Protein AF-A0A3N5MD57-F1 (afdb_monomer)

Foldseek 3Di:
DDDDPPVVVVVVVVVVVVVVVVVVVPDPPPPPPPPVQWDKDKAAFDAQVVQCVLCVVLVKAFDAGDGVRRITIITDGPSSVVVSVPDPRD

Mean predicted aligned error: 13.54 Å

Nearest PDB structures (foldseek):
  3whi-assembly1_A  TM=9.083E-01  e=8.971E-03  Bacillus subtilis subs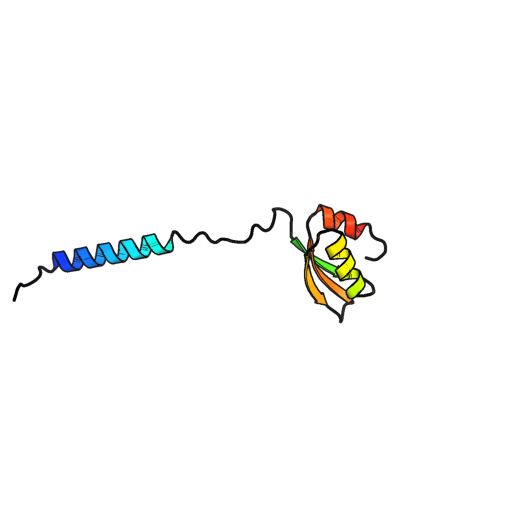p. subtilis str. 168
  3whi-assembly2_B  TM=9.010E-01  e=8.390E-03  Bacillus subtilis subsp. subtilis str. 168
  3t41-assembly2_B  TM=7.714E-01  e=6.242E-02  Staphylococcus aureus subsp. aureus COL
  3qfh-assembly2_B  TM=7.804E-01  e=1.140E-01  Staphylococcus aureus subsp. aureus COL
  3qfh-assembly7_G  TM=7.591E-01  e=1.066E-01  Staphylococcus aureus subsp. aureus COL

Structure (mmCIF, N/CA/C/O backbone):
data_AF-A0A3N5MD57-F1
#
_entry.id   AF-A0A3N5MD57-F1
#
loop_
_atom_site.group_PDB
_atom_site.id
_atom_site.type_symbol
_atom_site.label_atom_id
_atom_site.label_alt_id
_atom_site.label_comp_id
_atom_site.label_asym_id
_atom_site.label_entity_id
_atom_site.label_seq_id
_atom_site.pdbx_PDB_ins_code
_atom_site.Cartn_x
_atom_site.Cartn_y
_atom_site.Cartn_z
_atom_site.occupancy
_atom_site.B_iso_or_equiv
_atom_site.auth_seq_id
_atom_site.auth_comp_id
_atom_site.auth_asym_id
_atom_site.auth_atom_id
_atom_site.pdbx_PDB_model_num
ATOM 1 N N . MET A 1 1 ? 16.542 48.541 -49.867 1.00 46.81 1 MET A N 1
ATOM 2 C CA . MET A 1 1 ? 17.184 47.867 -48.715 1.00 46.81 1 MET A CA 1
ATOM 3 C C . MET A 1 1 ? 17.001 48.744 -47.485 1.00 46.81 1 MET A C 1
ATOM 5 O O . MET A 1 1 ? 17.776 49.665 -47.275 1.00 46.81 1 MET A O 1
ATOM 9 N N . SER A 1 2 ? 15.914 48.549 -46.738 1.00 48.38 2 SER A N 1
ATOM 10 C CA . SER A 1 2 ? 15.578 49.354 -45.557 1.00 48.38 2 SER A CA 1
ATOM 11 C C . SER A 1 2 ? 16.395 48.874 -44.357 1.00 48.38 2 SER A C 1
ATOM 13 O O . SER A 1 2 ? 16.178 47.781 -43.835 1.00 48.38 2 SER A O 1
ATOM 15 N N . ALA A 1 3 ? 17.365 49.690 -43.946 1.00 58.94 3 ALA A N 1
ATOM 16 C CA . ALA A 1 3 ? 18.169 49.473 -42.753 1.00 58.94 3 ALA A CA 1
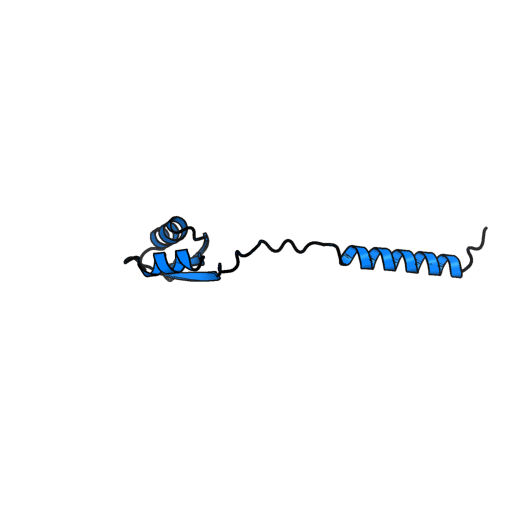ATOM 17 C C . ALA A 1 3 ? 17.271 49.563 -41.508 1.00 58.94 3 ALA A C 1
ATOM 19 O O . ALA A 1 3 ? 16.851 50.642 -41.099 1.00 58.94 3 ALA A O 1
ATOM 20 N N . PHE A 1 4 ? 16.941 48.412 -40.925 1.00 57.94 4 PHE A N 1
ATOM 21 C CA . PHE A 1 4 ? 16.226 48.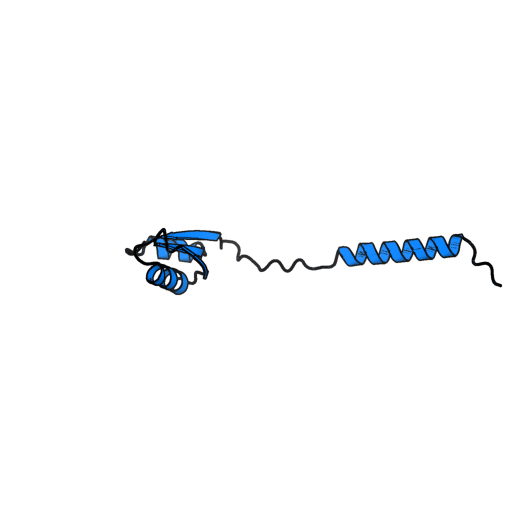331 -39.654 1.00 57.94 4 PHE A CA 1
ATOM 22 C C . PHE A 1 4 ? 17.126 48.867 -38.532 1.00 57.94 4 PHE A C 1
ATOM 24 O O . PHE A 1 4 ? 18.164 48.275 -38.223 1.00 57.94 4 PHE A O 1
ATOM 31 N N . SER A 1 5 ? 16.728 49.983 -37.918 1.00 61.56 5 SER A N 1
ATOM 32 C CA . SER A 1 5 ? 17.456 50.628 -36.822 1.00 61.56 5 SER A CA 1
ATOM 33 C C . SER A 1 5 ? 17.742 49.638 -35.675 1.00 61.56 5 SER A C 1
ATOM 35 O O . SER A 1 5 ? 16.846 48.891 -35.266 1.00 61.56 5 SER A O 1
ATOM 37 N N . PRO A 1 6 ? 18.959 49.625 -35.095 1.00 60.56 6 PRO A N 1
ATOM 38 C CA . PRO A 1 6 ? 19.390 48.627 -34.105 1.00 60.56 6 PRO A CA 1
ATOM 39 C C . PRO A 1 6 ? 18.534 48.615 -32.828 1.00 60.56 6 PRO A C 1
ATOM 41 O O . PRO A 1 6 ? 18.450 47.593 -32.148 1.00 60.56 6 PRO A O 1
ATOM 44 N N . HIS A 1 7 ? 17.847 49.719 -32.526 1.00 59.22 7 HIS A N 1
ATOM 45 C CA . HIS A 1 7 ? 16.904 49.830 -31.412 1.00 59.22 7 HIS A CA 1
ATOM 46 C C . HIS A 1 7 ? 15.650 48.966 -31.603 1.00 59.22 7 HIS A C 1
ATOM 48 O O . HIS A 1 7 ? 15.175 48.367 -30.644 1.00 59.22 7 HIS A O 1
ATOM 54 N N . LEU A 1 8 ? 15.170 48.814 -32.841 1.00 67.81 8 LEU A N 1
ATOM 55 C CA . LEU A 1 8 ? 13.969 48.037 -33.158 1.00 67.81 8 LEU A CA 1
ATOM 56 C C . LEU A 1 8 ? 14.219 46.525 -33.024 1.00 67.81 8 LEU A C 1
ATOM 58 O O . LEU A 1 8 ? 13.367 45.784 -32.540 1.00 67.81 8 LEU A O 1
ATOM 62 N N . ARG A 1 9 ? 15.441 46.077 -33.349 1.00 66.75 9 ARG A N 1
ATOM 63 C CA . ARG A 1 9 ? 15.886 44.685 -33.148 1.00 66.75 9 ARG A CA 1
ATOM 64 C C . ARG A 1 9 ? 16.063 44.344 -31.665 1.00 66.75 9 ARG A C 1
ATOM 66 O O . ARG A 1 9 ? 15.698 43.253 -31.238 1.00 66.75 9 ARG A O 1
ATOM 73 N N . ARG A 1 10 ? 16.594 45.285 -30.873 1.00 71.25 10 ARG A N 1
ATOM 74 C CA . ARG A 1 10 ? 16.743 45.135 -29.413 1.00 71.25 10 ARG A CA 1
ATOM 75 C C . ARG A 1 10 ? 15.388 45.078 -28.711 1.00 71.25 10 ARG A C 1
ATOM 77 O O . ARG A 1 10 ? 15.209 44.245 -27.829 1.00 71.25 10 ARG A O 1
ATOM 84 N N . PHE A 1 11 ? 14.436 45.902 -29.148 1.00 77.88 11 PHE A N 1
ATOM 85 C CA . PHE A 1 11 ? 13.078 45.907 -28.608 1.00 77.88 11 PHE A CA 1
ATOM 86 C C . PHE A 1 11 ? 12.349 44.587 -28.894 1.00 77.88 11 PHE A C 1
ATOM 88 O O . PHE A 1 11 ? 11.785 43.992 -27.981 1.00 77.88 11 PHE A O 1
ATOM 95 N N . GLY A 1 12 ? 12.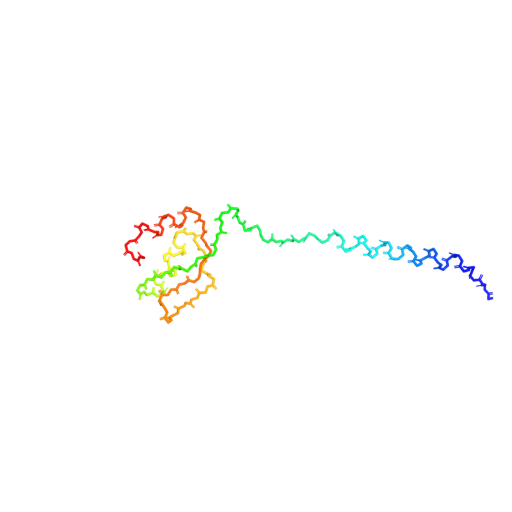450 44.067 -30.124 1.00 81.81 12 GLY A N 1
ATOM 96 C CA . GLY A 1 12 ? 11.872 42.766 -30.480 1.00 81.81 12 GLY A CA 1
ATOM 97 C C . GLY A 1 12 ? 12.447 41.600 -29.668 1.00 81.81 12 GLY A C 1
ATOM 98 O O . GLY A 1 12 ? 11.698 40.740 -29.213 1.00 81.81 12 GLY A O 1
ATOM 99 N N . SER A 1 13 ? 13.762 41.604 -29.420 1.00 81.50 13 SER A N 1
ATOM 100 C CA . SER A 1 13 ? 14.416 40.587 -28.583 1.00 81.50 13 SER A CA 1
ATOM 101 C C . SER A 1 13 ? 13.938 40.638 -27.127 1.00 81.50 13 SER A C 1
ATOM 103 O O . SER A 1 13 ? 13.618 39.608 -26.541 1.00 81.50 13 SER A O 1
ATOM 105 N N . LEU A 1 14 ? 13.819 41.841 -26.553 1.00 84.88 14 LEU A N 1
ATOM 106 C CA . LEU A 1 14 ? 13.332 42.036 -25.183 1.00 84.88 14 LEU A CA 1
ATOM 107 C C . LEU A 1 14 ? 11.893 41.548 -25.006 1.00 84.88 14 LEU A C 1
ATOM 109 O O . LEU A 1 14 ? 11.607 40.861 -24.030 1.00 84.88 14 LEU A O 1
ATOM 113 N N . VAL A 1 15 ? 11.014 41.842 -25.965 1.00 88.44 15 VAL A N 1
ATOM 114 C CA . VAL A 1 15 ? 9.627 41.355 -25.955 1.00 88.44 15 VAL A CA 1
ATOM 115 C C . VAL A 1 15 ? 9.584 39.826 -26.019 1.00 88.44 15 VAL A C 1
ATOM 117 O O . VAL A 1 15 ? 8.846 39.205 -25.258 1.00 88.44 15 VAL A O 1
ATOM 120 N N . LEU A 1 16 ? 10.412 39.205 -26.863 1.00 85.81 16 LEU A N 1
ATOM 121 C CA . LEU A 1 16 ? 10.466 37.748 -26.994 1.00 85.81 16 LEU A CA 1
ATOM 122 C C . LEU A 1 16 ? 10.976 37.065 -25.715 1.00 85.81 16 LEU A C 1
ATOM 124 O O . LEU A 1 16 ? 10.391 36.076 -25.274 1.00 85.81 16 LEU A O 1
ATOM 128 N N . VAL A 1 17 ? 12.011 37.621 -25.080 1.00 84.44 17 VAL A N 1
ATOM 129 C CA . VAL A 1 17 ? 12.506 37.134 -23.781 1.00 84.44 17 VAL A CA 1
ATOM 130 C C . VAL A 1 17 ? 11.432 37.288 -22.702 1.00 84.44 17 VAL A C 1
ATOM 132 O O . VAL A 1 17 ? 11.213 36.364 -21.923 1.00 84.44 17 VAL A O 1
ATOM 135 N N . PHE A 1 18 ? 10.710 38.411 -22.683 1.00 84.69 18 PHE A N 1
ATOM 136 C CA . PHE A 1 18 ? 9.646 38.649 -21.705 1.00 84.69 18 PHE A CA 1
ATOM 137 C C . PHE A 1 18 ? 8.483 37.654 -21.864 1.00 84.69 18 PHE A C 1
ATOM 139 O O . PHE A 1 18 ? 8.018 37.086 -20.877 1.00 84.69 18 PHE A O 1
ATOM 146 N N . ILE A 1 19 ? 8.072 37.363 -23.104 1.00 82.81 19 ILE A N 1
ATOM 147 C CA . ILE A 1 19 ? 7.054 36.343 -23.415 1.00 82.81 19 ILE A CA 1
ATOM 148 C C . ILE A 1 19 ? 7.513 34.952 -22.959 1.00 82.81 19 ILE A C 1
ATOM 150 O O . ILE A 1 19 ? 6.726 34.199 -22.380 1.00 82.81 19 ILE A O 1
ATOM 154 N N . MET A 1 20 ? 8.784 34.611 -23.175 1.00 78.62 20 MET A N 1
ATOM 155 C CA . MET A 1 20 ? 9.331 33.320 -22.761 1.00 78.62 20 MET A CA 1
ATOM 156 C C . MET A 1 20 ? 9.331 33.165 -21.231 1.00 78.62 20 MET A C 1
ATOM 158 O O . MET A 1 20 ? 8.928 32.119 -20.723 1.00 78.62 20 MET A O 1
ATOM 162 N N . VAL A 1 21 ? 9.718 34.208 -20.490 1.00 80.25 21 VAL A N 1
ATOM 163 C CA . VAL A 1 21 ? 9.742 34.187 -19.015 1.00 80.25 21 VAL A CA 1
ATOM 164 C C . VAL A 1 21 ? 8.334 34.049 -18.430 1.00 80.25 21 VAL A C 1
ATOM 166 O O . VAL A 1 21 ? 8.134 33.257 -17.511 1.00 80.25 21 VAL A O 1
ATOM 169 N N . ILE A 1 22 ? 7.340 34.749 -18.989 1.00 77.31 22 ILE A N 1
ATOM 170 C CA . ILE A 1 22 ? 5.938 34.624 -18.553 1.00 77.31 22 ILE A CA 1
ATOM 171 C C . ILE A 1 22 ? 5.405 33.210 -18.830 1.00 77.31 22 ILE A C 1
ATOM 173 O O . ILE A 1 22 ? 4.689 32.643 -18.005 1.00 77.31 22 ILE A O 1
ATOM 177 N N . SER A 1 23 ? 5.802 32.610 -19.954 1.00 67.50 23 SER A N 1
ATOM 178 C CA . SER A 1 23 ? 5.360 31.266 -20.346 1.00 67.50 23 SER A CA 1
ATOM 179 C C . SER A 1 23 ? 5.873 30.166 -19.405 1.00 67.50 23 SER A C 1
ATOM 181 O O . SER A 1 23 ? 5.204 29.148 -19.244 1.00 67.50 23 SER A O 1
ATOM 183 N N . LEU A 1 24 ? 7.020 30.362 -18.741 1.00 64.56 24 LEU A N 1
ATOM 184 C CA . LEU A 1 24 ? 7.556 29.401 -17.765 1.00 64.56 24 LEU A CA 1
ATOM 185 C C . LEU A 1 24 ? 6.852 29.452 -16.396 1.00 64.56 24 LEU A C 1
ATOM 187 O O . LEU A 1 24 ? 6.904 28.471 -15.658 1.00 64.56 24 LEU A O 1
ATOM 191 N N . GLY A 1 25 ? 6.193 30.561 -16.044 1.00 59.94 25 GLY A N 1
ATOM 192 C CA . GLY A 1 25 ? 5.554 30.739 -14.732 1.00 59.94 25 GLY A CA 1
ATOM 193 C C . GLY A 1 25 ? 4.125 30.195 -14.620 1.00 59.94 25 GLY A C 1
ATOM 194 O O . GLY A 1 25 ? 3.593 30.115 -13.516 1.00 59.94 25 GLY A O 1
ATOM 195 N N . ALA A 1 26 ? 3.493 29.832 -15.740 1.00 59.19 26 ALA A N 1
ATOM 196 C CA . ALA A 1 26 ? 2.064 29.512 -15.807 1.00 59.19 26 ALA A CA 1
ATOM 197 C C . ALA A 1 26 ? 1.753 28.018 -15.989 1.00 59.19 26 ALA A C 1
ATOM 199 O O . ALA A 1 26 ? 0.621 27.668 -16.317 1.00 59.19 26 ALA A O 1
ATOM 200 N N . ALA A 1 27 ? 2.724 27.125 -15.790 1.00 60.22 27 ALA A N 1
ATOM 201 C CA . ALA A 1 27 ? 2.420 25.704 -15.701 1.00 60.22 27 ALA A CA 1
ATOM 202 C C . ALA A 1 27 ? 1.873 25.417 -14.292 1.00 60.22 27 ALA A C 1
ATOM 204 O O . ALA A 1 27 ? 2.651 25.460 -13.334 1.00 60.22 27 ALA A O 1
ATOM 205 N N . PRO A 1 28 ? 0.571 25.114 -14.113 1.00 59.50 28 PRO A N 1
ATOM 206 C CA . PRO A 1 28 ? 0.134 24.521 -12.866 1.00 59.50 28 PRO A CA 1
ATOM 207 C C . PRO A 1 28 ? 0.887 23.199 -12.741 1.00 59.50 28 PRO A C 1
ATOM 209 O O . PRO A 1 28 ? 0.677 22.270 -13.524 1.00 59.50 28 PRO A O 1
ATOM 212 N N . VAL A 1 29 ? 1.794 23.114 -11.768 1.00 63.06 29 VAL A N 1
ATOM 213 C CA . VAL A 1 29 ? 2.283 21.827 -11.287 1.00 63.06 29 VAL A CA 1
ATOM 214 C C . VAL A 1 29 ? 1.054 21.153 -10.699 1.00 63.06 29 VAL A C 1
ATOM 216 O O . VAL A 1 29 ? 0.718 21.344 -9.533 1.00 63.06 29 VAL A O 1
ATOM 219 N N . ALA A 1 30 ? 0.332 20.412 -11.536 1.00 61.12 30 ALA A N 1
ATOM 220 C CA . ALA A 1 30 ? -0.723 19.506 -11.130 1.00 61.12 30 ALA A CA 1
ATOM 221 C C . ALA A 1 30 ? -0.058 18.329 -10.404 1.00 61.12 30 ALA A C 1
ATOM 223 O O . ALA A 1 30 ? -0.058 17.189 -10.865 1.00 61.12 30 ALA A O 1
ATOM 224 N N . GLY A 1 31 ? 0.573 18.623 -9.267 1.00 56.72 31 GLY A N 1
ATOM 225 C CA . GLY A 1 31 ? 0.851 17.624 -8.264 1.00 56.72 31 GLY A CA 1
ATOM 226 C C . GLY A 1 31 ? -0.503 17.056 -7.885 1.00 56.72 31 GLY A C 1
ATOM 227 O O . GLY A 1 31 ? -1.379 17.793 -7.432 1.00 56.72 31 GLY A O 1
ATOM 228 N N . ARG A 1 32 ? -0.708 15.761 -8.147 1.00 60.12 32 ARG A N 1
ATOM 229 C CA . ARG A 1 32 ? -1.852 15.025 -7.604 1.00 60.12 32 ARG A CA 1
ATOM 230 C C . ARG A 1 32 ? -2.010 15.451 -6.144 1.00 60.12 32 ARG A C 1
ATOM 232 O O . ARG A 1 32 ? -1.000 15.406 -5.437 1.00 60.12 32 ARG A O 1
ATOM 239 N N . PRO A 1 33 ? -3.209 15.847 -5.687 1.00 53.62 33 PRO A 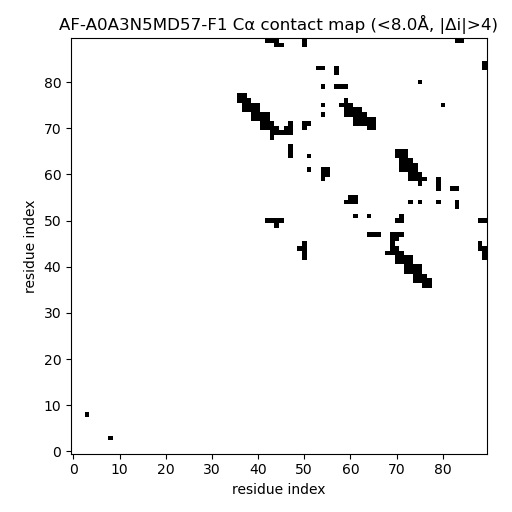N 1
ATOM 240 C CA . PRO A 1 33 ? -3.411 16.091 -4.275 1.00 53.62 33 PRO A CA 1
ATOM 241 C C . PRO A 1 33 ? -3.125 14.767 -3.570 1.00 53.62 33 PRO A C 1
ATOM 243 O O . PRO A 1 33 ? -3.918 13.828 -3.620 1.00 53.62 33 PRO A O 1
ATOM 246 N N . VAL A 1 34 ? -1.945 14.658 -2.962 1.00 57.12 34 VAL A N 1
ATOM 247 C CA . VAL A 1 34 ? -1.740 13.721 -1.870 1.00 57.12 34 VAL A CA 1
ATOM 248 C C . VAL A 1 34 ? -2.683 14.262 -0.813 1.00 57.12 34 VAL A C 1
ATOM 250 O O . VAL A 1 34 ? -2.403 15.309 -0.232 1.00 57.12 34 VAL A O 1
ATOM 253 N N . SER A 1 35 ? -3.867 13.650 -0.701 1.00 60.56 35 SER A N 1
ATOM 254 C CA . SER A 1 35 ? -4.879 14.033 0.283 1.00 60.56 35 SER A CA 1
ATOM 255 C C . SER A 1 35 ? -4.153 14.275 1.595 1.00 60.56 35 SER A C 1
ATOM 257 O O . SER A 1 35 ? -3.440 13.373 2.035 1.00 60.56 35 SER A O 1
ATOM 259 N N . ALA A 1 36 ? -4.225 15.490 2.144 1.00 62.66 36 ALA A N 1
ATOM 260 C CA . ALA A 1 36 ? -3.467 15.868 3.330 1.00 62.66 36 ALA A CA 1
ATOM 261 C C . ALA A 1 36 ? -3.694 14.801 4.418 1.00 62.66 36 ALA A C 1
ATOM 263 O O . ALA A 1 36 ? -4.804 14.655 4.918 1.00 62.66 36 ALA A O 1
ATOM 264 N N . GLY A 1 37 ? -2.676 13.976 4.683 1.00 73.50 37 GLY A N 1
ATOM 265 C CA . GLY A 1 37 ? -2.764 12.818 5.582 1.00 73.50 37 GLY A CA 1
ATOM 266 C C . GLY A 1 37 ? -2.470 11.449 4.955 1.00 73.50 37 GLY A C 1
ATOM 267 O O . GLY A 1 37 ? -2.229 10.503 5.694 1.00 73.50 37 GLY A O 1
ATOM 268 N N . SER A 1 38 ? -2.438 11.313 3.627 1.00 89.06 38 SER A N 1
ATOM 269 C CA . SER A 1 38 ? -2.027 10.061 2.979 1.00 89.06 38 SER A CA 1
ATOM 270 C C . SER A 1 38 ? -0.504 9.942 2.934 1.00 89.06 38 SER A C 1
ATOM 272 O O . SER A 1 38 ? 0.166 10.791 2.348 1.00 89.06 38 SER A O 1
ATOM 274 N N . GLN A 1 39 ? 0.047 8.889 3.535 1.00 92.88 39 GLN A N 1
ATOM 275 C CA . GLN A 1 39 ? 1.492 8.638 3.585 1.00 92.88 39 GLN A CA 1
ATOM 276 C C . GLN A 1 39 ? 1.823 7.234 3.075 1.00 92.88 39 GLN A C 1
ATOM 278 O O . GLN A 1 39 ? 0.972 6.345 3.081 1.00 92.88 39 GLN A O 1
ATOM 283 N N . SER A 1 40 ? 3.063 7.042 2.618 1.00 94.62 40 SER A N 1
ATOM 284 C CA . SER A 1 40 ? 3.563 5.722 2.230 1.00 94.62 40 SER A CA 1
ATOM 285 C C . SER A 1 40 ? 3.987 4.919 3.453 1.00 94.62 40 SER A C 1
ATOM 287 O O . SER A 1 40 ? 4.782 5.391 4.264 1.00 94.62 40 SER A O 1
ATOM 289 N N . PHE A 1 41 ? 3.517 3.681 3.521 1.00 95.19 41 PHE A N 1
ATOM 290 C CA . PHE A 1 41 ? 3.871 2.692 4.528 1.00 95.19 41 PHE A CA 1
ATOM 291 C C . PHE A 1 41 ? 4.273 1.382 3.860 1.00 95.19 41 PHE A C 1
ATOM 293 O O . PHE A 1 41 ? 3.881 1.098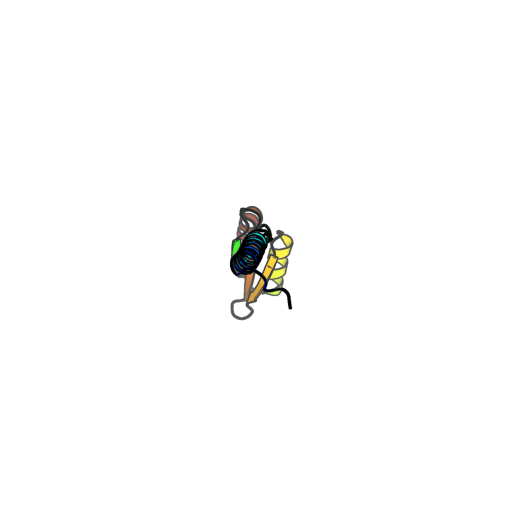 2.727 1.00 95.19 41 PHE A O 1
ATOM 300 N N . ILE A 1 42 ? 5.036 0.576 4.590 1.00 95.69 42 ILE A N 1
ATOM 301 C CA . ILE A 1 42 ? 5.181 -0.846 4.302 1.00 95.69 42 ILE A CA 1
ATOM 302 C C . ILE A 1 42 ? 4.265 -1.571 5.279 1.00 95.69 42 ILE A C 1
ATOM 304 O O . ILE A 1 42 ? 4.408 -1.410 6.4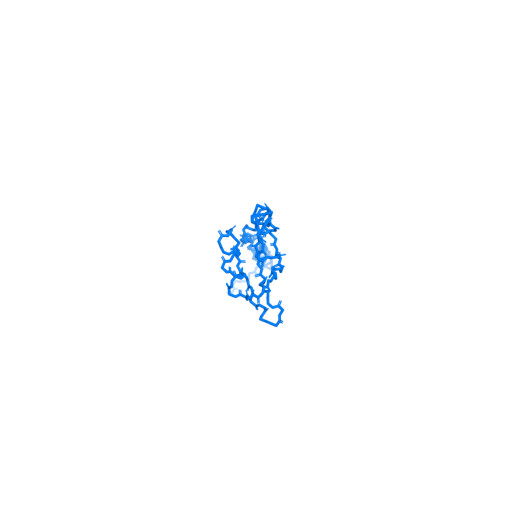90 1.00 95.69 42 ILE A O 1
ATOM 308 N N . VAL A 1 43 ? 3.311 -2.324 4.747 1.00 94.62 43 VAL A N 1
ATOM 309 C CA . VAL A 1 43 ? 2.418 -3.185 5.523 1.00 94.62 43 VAL A CA 1
ATOM 310 C C . VAL A 1 43 ? 2.895 -4.612 5.319 1.00 94.62 43 VAL A C 1
ATOM 312 O O . VAL A 1 43 ? 3.061 -5.039 4.178 1.00 94.62 43 VAL A O 1
ATOM 315 N N . GLN A 1 44 ? 3.163 -5.326 6.404 1.00 94.31 44 GLN A N 1
ATOM 316 C CA . GLN A 1 44 ? 3.729 -6.669 6.375 1.00 94.31 44 GLN A CA 1
ATOM 317 C C . GLN A 1 44 ? 2.765 -7.644 7.044 1.00 94.31 44 GLN A C 1
ATOM 319 O O . GLN A 1 44 ? 2.081 -7.269 7.986 1.00 94.31 44 GLN A O 1
ATOM 324 N N . GLY A 1 45 ? 2.710 -8.873 6.545 1.00 91.31 45 GLY A N 1
ATOM 325 C CA . GLY A 1 45 ? 1.906 -9.947 7.118 1.00 91.31 45 GLY A CA 1
ATOM 326 C C . GLY A 1 45 ? 2.429 -11.301 6.652 1.00 91.31 45 GLY A C 1
ATOM 327 O O . GLY A 1 45 ? 3.578 -11.417 6.233 1.00 91.31 45 GLY A O 1
ATOM 328 N N . ASN A 1 46 ? 1.599 -12.339 6.715 1.00 89.38 46 ASN A N 1
ATOM 329 C CA . ASN A 1 46 ? 2.026 -13.699 6.360 1.00 89.38 46 ASN A CA 1
ATOM 330 C C . ASN A 1 46 ? 2.024 -13.972 4.850 1.00 89.38 46 ASN A C 1
ATOM 332 O O . ASN A 1 46 ? 2.800 -14.794 4.373 1.00 89.38 46 ASN A O 1
ATOM 336 N N . ASP A 1 47 ? 1.136 -13.315 4.105 1.00 91.50 47 ASP A N 1
ATOM 337 C CA . ASP A 1 47 ? 0.945 -13.530 2.672 1.00 91.50 47 ASP A CA 1
ATOM 338 C C . ASP A 1 47 ? 0.721 -12.192 1.961 1.00 91.50 47 ASP A C 1
ATOM 340 O O . ASP A 1 47 ? -0.160 -11.415 2.332 1.00 91.50 47 ASP A O 1
ATOM 344 N N . VAL A 1 48 ? 1.495 -11.931 0.906 1.00 95.38 48 VAL A N 1
ATOM 345 C CA . VAL A 1 48 ? 1.443 -10.656 0.170 1.00 95.38 48 VAL A CA 1
ATOM 346 C C . VAL A 1 48 ? 0.075 -10.409 -0.451 1.00 95.38 48 VAL A C 1
ATOM 348 O O . VAL A 1 48 ? -0.387 -9.267 -0.475 1.00 95.38 48 VAL A O 1
ATOM 351 N N . SER A 1 49 ? -0.582 -11.453 -0.957 1.00 95.00 49 SER A N 1
ATOM 352 C CA . SER A 1 49 ? -1.885 -11.309 -1.616 1.00 95.00 49 SER A CA 1
ATOM 353 C C . SER A 1 49 ? -2.960 -10.896 -0.613 1.00 95.00 49 SER A C 1
ATOM 355 O O . SER A 1 49 ? -3.744 -9.984 -0.879 1.00 95.00 49 SER A O 1
ATOM 357 N N . SER A 1 50 ? -2.938 -11.512 0.566 1.00 93.31 50 SER A N 1
ATOM 358 C CA . SER A 1 50 ? -3.826 -11.219 1.689 1.00 93.31 50 SER A CA 1
ATOM 359 C C . SER A 1 50 ? -3.599 -9.804 2.217 1.00 93.31 50 SER A C 1
ATOM 361 O O . SER A 1 50 ? -4.558 -9.056 2.400 1.00 93.31 50 SER A O 1
ATOM 363 N N . VAL A 1 51 ? -2.338 -9.389 2.374 1.00 94.75 51 VAL A N 1
ATOM 364 C CA . VAL A 1 51 ? -1.991 -8.027 2.811 1.00 94.75 51 VAL A CA 1
ATOM 365 C C . VAL A 1 51 ? -2.406 -6.981 1.767 1.00 94.75 51 VAL A C 1
ATOM 367 O O . VAL A 1 51 ? -2.954 -5.938 2.124 1.00 94.75 51 VAL A O 1
ATOM 370 N N . ALA A 1 52 ? -2.203 -7.249 0.474 1.00 96.31 52 ALA A N 1
ATOM 371 C CA . ALA A 1 52 ? -2.651 -6.358 -0.596 1.00 96.31 52 ALA A CA 1
ATOM 372 C C . ALA A 1 52 ? -4.177 -6.176 -0.574 1.00 96.31 52 ALA A C 1
ATOM 374 O O . ALA A 1 52 ? -4.662 -5.045 -0.616 1.00 96.31 52 ALA A O 1
ATOM 375 N N . ALA A 1 53 ? -4.921 -7.279 -0.447 1.00 95.06 53 ALA A N 1
ATOM 376 C CA . ALA A 1 53 ? -6.376 -7.249 -0.346 1.00 95.06 53 ALA A CA 1
ATOM 377 C C . ALA A 1 53 ? -6.847 -6.495 0.907 1.00 95.06 53 ALA A C 1
ATOM 379 O O . ALA A 1 53 ? -7.818 -5.744 0.842 1.00 95.06 53 ALA A O 1
ATOM 380 N N . LEU A 1 54 ? -6.144 -6.648 2.033 1.00 94.12 54 LEU A N 1
ATOM 381 C CA . LEU A 1 54 ? -6.430 -5.924 3.269 1.00 94.12 54 LEU A CA 1
ATOM 382 C C . LEU A 1 54 ? -6.264 -4.410 3.089 1.00 94.12 54 LEU A C 1
ATOM 384 O O . LEU A 1 54 ? -7.157 -3.639 3.43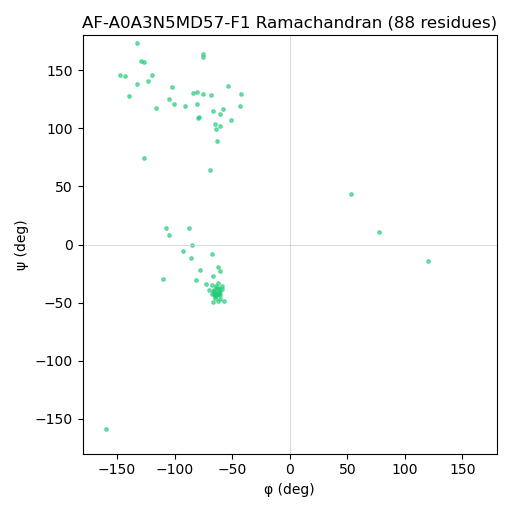8 1.00 94.12 54 LEU A O 1
ATOM 388 N N . VAL A 1 55 ? -5.142 -3.983 2.507 1.00 95.44 55 VAL A N 1
ATOM 389 C CA . VAL A 1 55 ? -4.867 -2.569 2.223 1.00 95.44 55 VAL A CA 1
ATOM 390 C C . VAL A 1 55 ? -5.959 -1.968 1.341 1.00 95.44 55 VAL A C 1
ATOM 392 O O . VAL A 1 55 ? -6.489 -0.908 1.672 1.00 95.44 55 VAL A O 1
ATOM 395 N N . GLU A 1 56 ? -6.325 -2.647 0.253 1.00 95.12 56 GLU A N 1
ATOM 396 C CA . GLU A 1 56 ? -7.372 -2.178 -0.662 1.00 95.12 56 GLU A CA 1
ATOM 397 C C . GLU A 1 56 ? -8.754 -2.153 0.009 1.00 95.12 56 GLU A C 1
ATOM 399 O O . GLU A 1 56 ? -9.507 -1.192 -0.165 1.00 95.12 56 GLU A O 1
ATOM 404 N N . LYS A 1 57 ? -9.067 -3.151 0.846 1.00 94.25 57 LYS A N 1
ATOM 405 C CA . LYS A 1 57 ? -10.315 -3.227 1.624 1.00 94.25 57 LYS A CA 1
ATOM 406 C C . LYS A 1 57 ? -10.501 -2.019 2.547 1.00 94.25 57 LYS A C 1
ATOM 408 O O . LYS A 1 57 ? -11.622 -1.533 2.678 1.00 94.25 57 LYS A O 1
ATOM 413 N N . TYR A 1 58 ? -9.430 -1.525 3.167 1.00 93.62 58 TYR A N 1
ATOM 414 C CA . TYR A 1 58 ? -9.471 -0.337 4.031 1.00 93.62 58 TYR A CA 1
ATOM 415 C C . TYR A 1 58 ? -9.275 0.985 3.270 1.00 93.62 58 TYR A C 1
ATOM 417 O O . TYR A 1 58 ? -9.042 2.025 3.885 1.00 93.62 58 TYR A O 1
ATOM 425 N N . GLY A 1 59 ? -9.381 0.972 1.937 1.00 91.56 59 GLY A N 1
ATOM 426 C CA . GLY A 1 59 ? -9.290 2.174 1.102 1.00 91.56 59 GLY A CA 1
ATOM 427 C C . GLY A 1 59 ? -7.862 2.681 0.880 1.00 91.56 59 GLY A C 1
ATOM 428 O O . GLY A 1 59 ? -7.668 3.784 0.368 1.00 91.56 59 GLY A O 1
ATOM 429 N N . GLY A 1 60 ? -6.858 1.890 1.257 1.00 93.44 60 GLY A N 1
ATOM 430 C CA . GLY A 1 60 ? -5.465 2.131 0.919 1.00 93.44 60 GLY A CA 1
ATOM 431 C C . GLY A 1 60 ? -5.158 1.787 -0.538 1.00 93.44 60 GLY A C 1
ATOM 432 O O . GLY A 1 60 ? -5.886 1.048 -1.200 1.00 93.44 60 GLY A O 1
ATOM 433 N N . LYS A 1 61 ? -4.043 2.310 -1.051 1.00 96.12 61 LYS A N 1
ATOM 434 C CA . LYS A 1 61 ? -3.576 2.018 -2.411 1.00 96.12 61 LYS A CA 1
ATOM 435 C C . LYS A 1 61 ? -2.237 1.303 -2.382 1.00 96.12 61 LYS A C 1
ATOM 437 O O . LYS A 1 61 ? -1.240 1.904 -1.990 1.00 96.12 61 LYS A O 1
ATOM 442 N N . VAL A 1 62 ? -2.192 0.073 -2.886 1.00 96.81 62 VAL A N 1
ATOM 443 C CA . VAL A 1 62 ? -0.937 -0.664 -3.071 1.00 96.81 62 VAL A CA 1
ATOM 444 C C . VAL A 1 62 ? -0.103 -0.005 -4.175 1.00 96.81 62 VAL A C 1
ATOM 446 O O . VAL A 1 62 ? -0.592 0.274 -5.272 1.00 96.81 62 VAL A O 1
ATOM 449 N N . THR A 1 63 ? 1.163 0.272 -3.876 1.00 97.44 63 THR A N 1
ATOM 450 C CA . THR A 1 63 ? 2.146 0.847 -4.808 1.00 97.44 63 THR A CA 1
ATOM 451 C C . THR A 1 63 ? 3.224 -0.151 -5.205 1.00 97.44 63 THR A C 1
ATOM 453 O O . THR A 1 63 ? 3.712 -0.079 -6.331 1.00 97.44 63 THR A O 1
ATOM 456 N N . SER A 1 64 ? 3.543 -1.102 -4.323 1.00 96.81 64 SER A N 1
ATOM 457 C CA . SER A 1 64 ? 4.543 -2.145 -4.561 1.00 96.81 64 SER A CA 1
ATOM 458 C C . SER A 1 64 ? 4.160 -3.436 -3.842 1.00 96.81 64 SER A C 1
ATOM 460 O O . SER A 1 64 ? 3.639 -3.390 -2.730 1.00 96.81 64 SER A O 1
ATOM 462 N N . ARG A 1 65 ? 4.479 -4.587 -4.437 1.00 97.12 65 ARG A N 1
ATOM 463 C CA . ARG A 1 65 ? 4.451 -5.895 -3.764 1.00 97.12 65 ARG A CA 1
ATOM 464 C C . ARG A 1 65 ? 5.877 -6.305 -3.412 1.00 97.12 65 ARG A C 1
ATOM 466 O O . ARG A 1 65 ? 6.783 -6.088 -4.214 1.00 97.12 65 ARG A O 1
ATOM 473 N N . LEU A 1 66 ? 6.074 -6.808 -2.199 1.00 96.44 66 LEU A N 1
ATOM 474 C CA . LEU A 1 66 ? 7.381 -7.112 -1.621 1.00 96.44 66 LEU A CA 1
ATOM 475 C C . LEU A 1 66 ? 7.386 -8.571 -1.145 1.00 96.44 66 LEU A C 1
ATOM 477 O O . LEU A 1 66 ? 7.318 -8.851 0.052 1.00 96.44 66 LEU A O 1
ATOM 481 N N . ASP A 1 67 ? 7.459 -9.498 -2.101 1.00 94.50 67 ASP A N 1
ATOM 482 C CA . ASP A 1 67 ? 7.307 -10.945 -1.875 1.00 94.50 67 ASP A CA 1
ATOM 483 C C . ASP A 1 67 ? 8.323 -11.529 -0.886 1.00 94.50 67 ASP A C 1
ATOM 485 O O . ASP A 1 67 ? 7.970 -12.367 -0.067 1.00 94.50 67 ASP A O 1
ATOM 489 N N . ILE A 1 68 ? 9.561 -11.026 -0.886 1.00 93.62 68 ILE A N 1
ATOM 490 C CA . ILE A 1 68 ? 10.640 -11.523 -0.012 1.00 93.62 68 ILE A CA 1
ATOM 491 C C . ILE A 1 68 ? 10.332 -11.293 1.474 1.00 93.62 68 ILE A C 1
ATOM 493 O O . ILE A 1 68 ? 10.693 -12.109 2.317 1.00 93.62 68 ILE A O 1
ATOM 497 N N . ILE A 1 69 ? 9.688 -10.172 1.799 1.00 92.62 69 ILE A N 1
ATOM 498 C CA . ILE A 1 69 ? 9.372 -9.798 3.183 1.00 92.62 69 ILE A CA 1
ATOM 499 C C . ILE A 1 69 ? 7.897 -10.013 3.515 1.00 92.62 69 ILE A C 1
ATOM 501 O O . ILE A 1 69 ? 7.462 -9.590 4.577 1.00 92.62 69 ILE A O 1
ATOM 505 N N . HIS A 1 70 ? 7.126 -10.643 2.627 1.00 94.12 70 HIS A N 1
ATOM 506 C CA . HIS A 1 70 ? 5.683 -10.827 2.786 1.00 94.12 70 HIS A CA 1
ATOM 507 C C . HIS A 1 70 ? 4.936 -9.506 3.065 1.00 94.12 70 HIS A C 1
ATOM 509 O O . HIS A 1 70 ? 4.067 -9.420 3.933 1.00 94.12 70 HIS A O 1
ATOM 515 N N . GLY A 1 71 ? 5.297 -8.444 2.337 1.00 95.19 71 GLY A N 1
ATOM 516 C CA . GLY A 1 71 ? 4.729 -7.113 2.540 1.00 95.19 71 GLY A CA 1
ATOM 517 C C . GLY A 1 71 ? 4.285 -6.406 1.267 1.00 95.19 71 GLY A C 1
ATOM 518 O O . GLY A 1 71 ? 4.526 -6.851 0.144 1.00 95.19 71 GLY A O 1
ATOM 519 N N . VAL A 1 72 ? 3.648 -5.256 1.452 1.00 97.31 72 VAL A N 1
ATOM 520 C CA . VAL A 1 72 ? 3.257 -4.336 0.384 1.00 97.31 72 VAL A CA 1
ATOM 521 C C . VAL A 1 72 ? 3.653 -2.913 0.748 1.00 97.31 72 VAL A C 1
ATOM 523 O O . VAL A 1 72 ? 3.477 -2.465 1.880 1.00 97.31 72 VAL A O 1
ATOM 526 N N . GLY A 1 73 ? 4.171 -2.180 -0.232 1.00 97.19 73 GLY A N 1
ATOM 527 C CA . GLY A 1 73 ? 4.203 -0.725 -0.169 1.00 97.19 73 GLY A CA 1
ATOM 528 C C . GLY A 1 73 ? 2.799 -0.198 -0.444 1.00 97.19 73 GLY A C 1
ATOM 529 O O . GLY A 1 73 ? 2.175 -0.610 -1.425 1.00 97.19 73 GLY A O 1
ATOM 530 N N . ALA A 1 74 ? 2.294 0.689 0.406 1.00 97.06 74 ALA A N 1
ATOM 531 C CA . ALA A 1 74 ? 0.948 1.228 0.289 1.00 97.06 74 ALA A CA 1
ATOM 532 C C . ALA A 1 74 ? 0.879 2.702 0.677 1.00 97.06 74 ALA A C 1
ATOM 534 O O . ALA A 1 74 ? 1.550 3.144 1.604 1.00 97.06 74 ALA A O 1
ATOM 535 N N . ILE A 1 75 ? 0.019 3.452 -0.004 1.00 96.25 75 ILE A N 1
ATOM 536 C CA . ILE A 1 75 ? -0.398 4.786 0.420 1.00 96.25 75 ILE A CA 1
ATOM 537 C C . ILE A 1 75 ? -1.651 4.620 1.277 1.00 96.25 75 ILE A C 1
ATOM 539 O O . ILE A 1 75 ? -2.662 4.114 0.785 1.00 96.25 75 ILE A O 1
ATOM 543 N N . LEU A 1 76 ? -1.584 5.046 2.537 1.00 94.81 76 LEU A N 1
ATOM 544 C CA . LEU A 1 76 ? -2.666 4.912 3.514 1.00 94.81 76 LEU A CA 1
ATOM 545 C C . LEU A 1 76 ? -3.055 6.275 4.083 1.00 94.81 76 LEU A C 1
ATOM 547 O O . LEU A 1 76 ? -2.181 7.093 4.374 1.00 94.81 76 LEU A O 1
ATOM 551 N N . SER A 1 77 ? -4.356 6.489 4.288 1.00 93.38 77 SER A N 1
ATOM 552 C CA . SER A 1 77 ? -4.865 7.57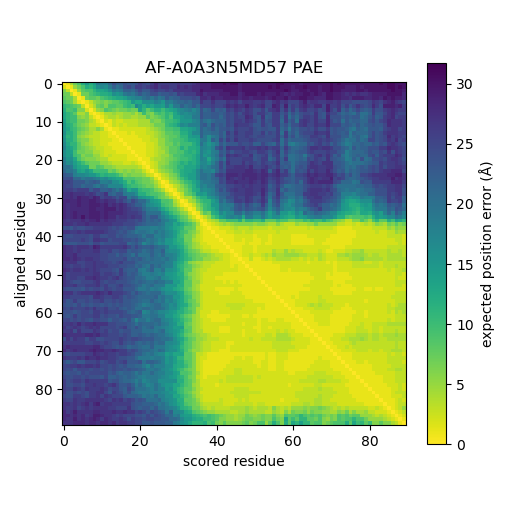0 5.136 1.00 93.38 77 SER A CA 1
ATOM 553 C C . SER A 1 77 ? -4.676 7.225 6.627 1.00 93.38 77 SER A C 1
ATOM 555 O O . SER A 1 77 ? -4.478 6.053 6.967 1.00 93.38 77 SER A O 1
ATOM 557 N N . PRO A 1 78 ? -4.774 8.201 7.549 1.00 91.81 78 PRO A N 1
ATOM 558 C CA . PRO A 1 78 ? -4.647 7.938 8.987 1.00 91.81 78 PRO A CA 1
ATOM 559 C C . PRO A 1 78 ? -5.746 7.001 9.517 1.00 91.81 78 PRO A C 1
ATOM 561 O O . PRO A 1 78 ? -5.512 6.187 10.412 1.00 91.81 78 PRO A O 1
ATOM 564 N N . GLU A 1 79 ? -6.939 7.092 8.927 1.00 91.06 79 GLU A N 1
ATOM 565 C CA . GLU A 1 79 ? -8.090 6.236 9.222 1.00 91.06 79 GLU A CA 1
ATOM 566 C C . GLU A 1 79 ? -7.816 4.788 8.800 1.00 91.06 79 GLU A C 1
ATOM 568 O O . GLU A 1 79 ? -7.944 3.872 9.615 1.00 91.06 79 GLU A O 1
ATOM 573 N N . ALA A 1 80 ? -7.345 4.586 7.562 1.00 92.94 80 ALA A N 1
ATOM 574 C CA . ALA A 1 80 ? -6.981 3.267 7.048 1.00 92.94 80 ALA A CA 1
ATOM 575 C C . ALA A 1 80 ? -5.848 2.638 7.868 1.00 92.94 80 ALA A C 1
ATOM 577 O O . ALA A 1 80 ? -5.909 1.460 8.205 1.00 92.94 80 ALA A O 1
ATOM 578 N N . LEU A 1 81 ? -4.838 3.427 8.250 1.00 92.50 81 LEU A N 1
ATOM 579 C CA . LEU A 1 81 ? -3.735 2.954 9.086 1.00 92.50 81 LEU A CA 1
ATOM 580 C C . LEU A 1 81 ? -4.221 2.458 10.454 1.00 92.50 81 LEU A C 1
ATOM 582 O O . LEU A 1 81 ? -3.769 1.416 10.923 1.00 92.50 81 LEU A O 1
ATOM 586 N N . THR A 1 82 ? -5.133 3.192 11.095 1.00 92.19 82 THR A N 1
ATOM 587 C CA . THR A 1 82 ? -5.708 2.798 12.393 1.00 92.19 82 THR A CA 1
ATOM 588 C C . THR A 1 82 ? -6.527 1.512 12.275 1.00 92.19 82 THR A C 1
ATOM 590 O O . THR A 1 82 ? -6.405 0.623 13.120 1.00 92.19 82 THR A O 1
ATOM 593 N N . ALA A 1 83 ? -7.320 1.386 11.208 1.00 91.56 83 ALA A N 1
ATOM 594 C CA . ALA A 1 83 ? -8.115 0.190 10.951 1.00 91.56 83 ALA A CA 1
ATOM 595 C C . ALA A 1 83 ? -7.233 -1.041 10.682 1.00 91.56 83 ALA A C 1
ATOM 597 O O . ALA A 1 83 ? -7.442 -2.081 11.301 1.00 91.56 83 ALA A O 1
ATOM 598 N N . ILE A 1 84 ? -6.206 -0.899 9.836 1.00 91.50 84 ILE A N 1
ATOM 599 C CA . ILE A 1 84 ? -5.261 -1.974 9.495 1.00 91.50 84 ILE A CA 1
ATOM 600 C C . ILE A 1 84 ? -4.470 -2.430 10.726 1.00 91.50 84 ILE A C 1
ATOM 602 O O . ILE A 1 84 ? -4.332 -3.625 10.945 1.00 91.50 84 ILE A O 1
ATOM 606 N N . LYS A 1 85 ? -4.000 -1.504 11.573 1.00 90.12 85 LYS A N 1
ATOM 607 C CA . LYS A 1 85 ? -3.287 -1.839 12.823 1.00 90.12 85 LYS A CA 1
ATOM 608 C C . LYS A 1 85 ? -4.125 -2.626 13.832 1.00 90.12 85 LYS A C 1
ATOM 610 O O . LYS A 1 85 ? -3.567 -3.194 14.762 1.00 90.12 85 LYS A O 1
ATOM 615 N N . SER A 1 86 ? -5.446 -2.581 13.698 1.00 88.19 86 SER A N 1
ATOM 616 C CA . SER A 1 86 ? -6.367 -3.308 14.572 1.00 88.19 86 SER A CA 1
ATOM 617 C C . SER A 1 86 ? -6.731 -4.687 14.011 1.00 88.19 86 SER A C 1
ATOM 619 O O . SER A 1 86 ? -7.451 -5.434 14.673 1.00 88.19 86 SER A O 1
ATOM 621 N N . ASP A 1 87 ? -6.282 -5.017 12.795 1.00 84.50 87 ASP A N 1
ATOM 622 C CA . ASP A 1 87 ? -6.553 -6.299 12.154 1.00 84.50 87 ASP A CA 1
ATOM 623 C C . ASP A 1 87 ? -5.534 -7.356 12.625 1.00 84.50 87 ASP A C 1
ATOM 625 O O . ASP A 1 87 ? -4.333 -7.097 12.590 1.00 84.50 87 ASP A O 1
ATOM 629 N N . PRO A 1 88 ? -5.975 -8.549 13.063 1.00 77.00 88 PRO A N 1
ATOM 630 C CA . PRO A 1 88 ? -5.088 -9.592 13.584 1.00 77.00 88 PRO A CA 1
ATOM 631 C C . PRO A 1 88 ? -4.149 -10.209 12.533 1.00 77.00 88 PRO A C 1
ATOM 633 O O . PRO A 1 88 ? -3.300 -11.024 12.892 1.00 77.00 88 PRO A O 1
ATOM 636 N N . GLY A 1 89 ? -4.324 -9.887 11.247 1.00 73.06 89 GLY A N 1
ATOM 637 C CA . GLY A 1 89 ? -3.466 -10.356 10.158 1.00 73.06 89 GLY A CA 1
ATOM 638 C C . GLY A 1 89 ? -2.200 -9.527 9.909 1.00 73.06 89 GLY A C 1
ATOM 639 O O . GLY A 1 89 ? -1.464 -9.876 8.981 1.00 73.06 89 GLY A O 1
ATOM 640 N N . ILE A 1 90 ? -1.969 -8.454 10.681 1.00 73.62 90 ILE A N 1
ATOM 641 C CA . ILE A 1 90 ? -0.859 -7.487 10.543 1.00 73.62 90 ILE A CA 1
ATOM 642 C C . ILE A 1 90 ? -0.052 -7.372 11.837 1.00 73.62 90 ILE A C 1
ATOM 644 O O . ILE A 1 90 ? -0.667 -7.352 12.925 1.00 73.62 90 ILE A O 1
#

Solvent-accessible surface area (backbone atoms only — not comparable to full-atom values): 5297 Å² total; per-residue (Å²): 135,85,83,77,56,70,66,60,59,52,51,53,50,52,53,53,52,52,53,53,56,55,62,70,71,68,65,78,80,79,66,74,80,67,54,91,64,51,44,82,44,78,51,52,35,87,42,39,68,59,46,46,51,50,39,46,73,52,73,22,43,76,76,43,81,36,73,93,70,17,17,27,34,28,40,29,40,64,67,30,48,57,56,51,72,70,36,91,72,85

Secondary structure (DSSP, 8-state):
-----HHHHHHHHHHHHHHHHHHHH----------TT-EEEEEE-S-HHHHHHHHHHTT-EEEEEEGGGTEEEEEE-HHHHHHHHTSTT-

Sequence (90 aa):
MSAFSPHLRRFGSLVLVFIMVISLGAAPVAGRPVSAGSQSFIVQGNDVSSVAALVEKYGGKVTSRLDIIHGVGAILSPEALTAIKSDPGI

pLDDT: mean 82.44, std 14.81, range [46.81, 97.44]

Radius of gyration: 26.81 Å; Cα contacts (8 Å, |Δi|>4): 101; chains: 1; bounding box: 30×64×63 Å